Protein AF-A0AAV8Z7T1-F1 (afdb_monomer_lite)

Organism: NCBI:txid1265417

Structure (mmCIF, N/CA/C/O backbone):
data_AF-A0AAV8Z7T1-F1
#
_entry.id   AF-A0AAV8Z7T1-F1
#
loop_
_atom_site.group_PDB
_atom_site.id
_atom_site.type_symbol
_atom_site.label_atom_id
_atom_site.label_alt_id
_atom_site.label_comp_id
_atom_site.label_asym_id
_atom_site.label_entity_id
_atom_site.label_seq_id
_atom_site.pdbx_PDB_ins_code
_atom_site.Cartn_x
_atom_site.Cartn_y
_atom_site.Cartn_z
_atom_site.occupancy
_atom_site.B_iso_or_equiv
_atom_site.auth_seq_id
_atom_site.auth_comp_id
_atom_site.auth_asym_id
_atom_site.auth_atom_id
_atom_site.pdbx_PDB_model_num
ATOM 1 N N . MET A 1 1 ? 8.719 27.162 -3.454 1.00 40.00 1 MET A N 1
ATOM 2 C CA . MET A 1 1 ? 9.208 26.379 -2.297 1.00 40.00 1 MET A CA 1
ATOM 3 C C . MET A 1 1 ? 9.451 24.958 -2.783 1.00 40.00 1 MET A C 1
ATOM 5 O O . MET A 1 1 ? 8.524 24.367 -3.323 1.00 40.00 1 MET A O 1
ATOM 9 N N . SER A 1 2 ? 10.692 24.466 -2.729 1.00 60.66 2 SER A N 1
ATOM 10 C CA . SER A 1 2 ? 11.020 23.104 -3.179 1.00 60.66 2 SER A CA 1
ATOM 11 C C . SER A 1 2 ? 10.614 22.110 -2.095 1.00 60.66 2 SER A C 1
ATOM 13 O O . SER A 1 2 ? 10.918 22.340 -0.926 1.00 60.66 2 SER A O 1
ATOM 15 N N . ALA A 1 3 ? 9.908 21.040 -2.460 1.00 58.69 3 ALA A N 1
ATOM 16 C CA . ALA A 1 3 ? 9.597 19.976 -1.513 1.00 58.69 3 ALA A CA 1
ATOM 17 C C . ALA A 1 3 ? 10.910 19.322 -1.039 1.00 58.69 3 ALA A C 1
ATOM 19 O O . ALA A 1 3 ? 11.803 19.122 -1.871 1.00 58.69 3 ALA A O 1
ATOM 20 N N . PRO A 1 4 ? 11.051 18.997 0.258 1.00 65.81 4 PRO A N 1
ATOM 21 C CA . PRO A 1 4 ? 12.225 18.290 0.747 1.00 65.81 4 PRO A CA 1
ATOM 22 C C . PRO A 1 4 ? 12.382 16.976 -0.019 1.00 65.81 4 PRO A C 1
ATOM 24 O O . PRO A 1 4 ? 11.410 16.256 -0.266 1.00 65.81 4 PRO A O 1
ATOM 27 N N . GLN A 1 5 ? 13.608 16.704 -0.461 1.00 65.12 5 GLN A N 1
ATOM 28 C CA . GLN A 1 5 ? 13.909 15.498 -1.213 1.00 65.12 5 GLN A CA 1
ATOM 29 C C . GLN A 1 5 ? 13.798 14.304 -0.250 1.00 65.12 5 GLN A C 1
ATOM 3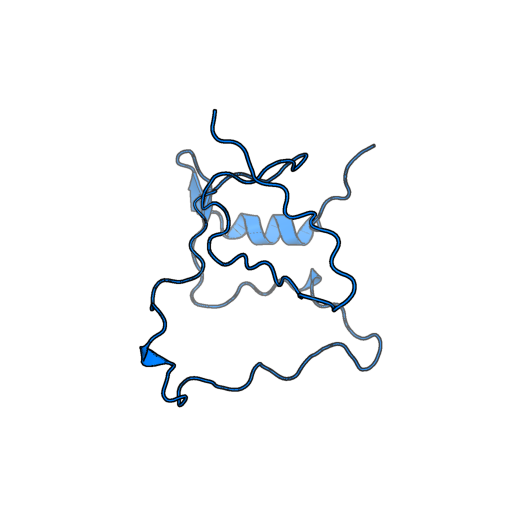1 O O . GLN A 1 5 ? 14.500 14.289 0.758 1.00 65.12 5 GLN A O 1
ATOM 36 N N . PRO A 1 6 ? 12.911 13.328 -0.513 1.00 68.69 6 PRO A N 1
ATOM 37 C CA . PRO A 1 6 ? 12.568 12.295 0.469 1.00 68.69 6 PRO A CA 1
ATOM 38 C C . PRO A 1 6 ? 13.693 11.282 0.721 1.00 68.69 6 PRO A C 1
ATOM 40 O O . PRO A 1 6 ? 13.616 10.521 1.676 1.00 68.69 6 PRO A O 1
ATOM 43 N N . ILE A 1 7 ? 14.718 11.260 -0.134 1.00 79.06 7 ILE A N 1
ATOM 44 C CA . ILE A 1 7 ? 15.875 10.366 -0.043 1.00 79.06 7 ILE A CA 1
ATOM 45 C C . ILE A 1 7 ? 17.156 11.150 -0.334 1.00 79.06 7 ILE A C 1
ATOM 47 O O . ILE A 1 7 ? 17.139 12.078 -1.154 1.00 79.06 7 ILE A O 1
ATOM 51 N N . SER A 1 8 ? 18.251 10.773 0.331 1.00 84.12 8 SER A N 1
ATOM 52 C CA . SER A 1 8 ? 19.571 11.362 0.095 1.00 84.12 8 SER A CA 1
ATOM 53 C C . SER A 1 8 ? 20.103 10.989 -1.296 1.00 84.12 8 SER A C 1
ATOM 55 O O . SER A 1 8 ? 19.561 10.108 -1.977 1.00 84.12 8 SER A O 1
ATOM 57 N N . LYS A 1 9 ? 21.147 11.684 -1.756 1.00 85.31 9 LYS A N 1
ATOM 58 C CA . LYS A 1 9 ? 21.743 11.411 -3.074 1.00 85.31 9 LYS A CA 1
ATOM 59 C C . LYS A 1 9 ? 22.368 10.020 -3.118 1.00 85.31 9 LYS A C 1
ATOM 61 O O . LYS A 1 9 ? 22.166 9.306 -4.092 1.00 85.31 9 LYS A O 1
ATOM 66 N N . GLU A 1 10 ? 23.006 9.624 -2.026 1.00 85.38 10 GLU A N 1
ATOM 67 C CA . GLU A 1 10 ? 23.675 8.336 -1.851 1.00 85.38 10 GLU A CA 1
ATOM 68 C C . GLU A 1 10 ? 22.667 7.185 -1.978 1.00 85.38 10 GLU A C 1
ATOM 70 O O . GLU A 1 10 ? 22.864 6.264 -2.765 1.00 85.38 10 GLU A O 1
ATOM 75 N N . VAL A 1 11 ? 21.515 7.293 -1.302 1.00 86.38 11 VAL A N 1
ATOM 76 C CA . VAL A 1 11 ? 20.429 6.302 -1.407 1.00 86.38 11 VAL A CA 1
ATOM 77 C C . VAL A 1 11 ? 19.887 6.215 -2.835 1.00 86.38 11 VAL A C 1
ATOM 79 O O . VAL A 1 11 ? 19.567 5.133 -3.325 1.00 86.38 11 VAL A O 1
ATOM 82 N N . LYS A 1 12 ? 19.777 7.353 -3.528 1.00 86.50 12 LYS A N 1
ATOM 83 C CA . LYS A 1 12 ? 19.298 7.382 -4.913 1.00 86.50 12 LYS A CA 1
ATOM 84 C C . LYS A 1 12 ? 20.282 6.699 -5.868 1.00 86.50 12 LYS A C 1
ATOM 86 O O . LYS A 1 12 ? 19.842 5.998 -6.776 1.00 86.50 12 LYS A O 1
ATOM 91 N N . GLU A 1 13 ? 21.578 6.919 -5.678 1.00 88.38 13 GLU A N 1
ATOM 92 C CA . GLU A 1 13 ? 22.638 6.277 -6.460 1.00 88.38 13 GLU A CA 1
ATOM 93 C C . GLU A 1 13 ? 22.652 4.767 -6.226 1.00 88.38 13 GLU A C 1
ATOM 95 O O . GLU A 1 13 ? 22.678 4.008 -7.195 1.00 88.38 13 GLU A O 1
ATOM 100 N N . GLU A 1 14 ? 22.518 4.333 -4.970 1.00 87.88 14 GLU A N 1
ATOM 101 C CA . GLU A 1 14 ? 22.473 2.915 -4.622 1.00 87.88 14 GLU A CA 1
ATOM 102 C C . GLU A 1 14 ? 21.276 2.203 -5.261 1.00 87.88 14 GLU A C 1
ATOM 104 O O . GLU A 1 14 ? 21.443 1.179 -5.923 1.00 87.88 14 GLU A O 1
ATOM 109 N N . LEU A 1 15 ? 20.075 2.780 -5.153 1.00 87.00 15 LEU A N 1
ATOM 110 C CA . LEU A 1 15 ? 18.874 2.227 -5.786 1.00 87.00 15 LEU A CA 1
ATOM 111 C C . LEU A 1 15 ? 18.992 2.173 -7.315 1.00 87.00 15 LEU A C 1
ATOM 113 O O . LEU A 1 15 ? 18.480 1.242 -7.936 1.00 87.00 15 LEU A O 1
ATOM 117 N N . ASN A 1 16 ? 19.688 3.134 -7.930 1.00 89.31 16 ASN A N 1
ATOM 118 C CA . ASN A 1 16 ? 19.864 3.162 -9.378 1.00 89.31 16 ASN A CA 1
ATOM 119 C C . ASN A 1 16 ? 20.754 2.019 -9.896 1.00 89.31 16 ASN A C 1
ATOM 121 O O . ASN A 1 16 ? 20.583 1.609 -11.042 1.00 89.31 16 ASN A O 1
ATOM 125 N N . MET A 1 17 ? 21.651 1.466 -9.070 1.00 89.12 17 MET A N 1
ATOM 126 C CA . MET A 1 17 ? 22.461 0.294 -9.443 1.00 89.12 17 MET A CA 1
ATOM 127 C C . MET A 1 17 ? 21.616 -0.962 -9.682 1.00 89.12 17 MET A C 1
ATOM 129 O O . MET A 1 17 ? 22.025 -1.847 -10.429 1.00 89.12 17 MET A O 1
ATOM 133 N N . TYR A 1 18 ? 20.435 -1.042 -9.064 1.00 90.62 18 TYR A N 1
ATOM 134 C CA . TYR A 1 18 ? 19.508 -2.158 -9.242 1.00 90.62 18 TYR A CA 1
ATOM 135 C C . TYR A 1 18 ? 18.594 -1.978 -10.458 1.00 90.62 18 TYR A C 1
ATOM 137 O O . TYR A 1 18 ? 17.844 -2.892 -10.792 1.00 90.62 18 TYR A O 1
ATOM 145 N N . THR A 1 19 ? 18.641 -0.838 -11.150 1.00 92.75 19 THR A N 1
ATOM 146 C CA . THR A 1 19 ? 17.891 -0.636 -12.393 1.00 92.75 19 THR A CA 1
ATOM 147 C C . THR A 1 19 ? 18.519 -1.463 -13.510 1.00 92.75 19 THR A C 1
ATOM 149 O O . THR A 1 19 ? 19.676 -1.256 -13.862 1.00 92.75 19 THR A O 1
ATOM 152 N N . CYS A 1 20 ? 17.752 -2.369 -14.114 1.00 94.06 20 CYS A N 1
ATOM 153 C CA . CYS A 1 20 ? 18.249 -3.224 -15.196 1.00 94.06 20 CYS A CA 1
ATOM 154 C C . CYS A 1 20 ? 17.450 -3.135 -16.496 1.00 94.06 20 CYS A C 1
ATOM 156 O O . CYS A 1 20 ? 17.726 -3.863 -17.448 1.00 94.06 20 CYS A O 1
ATOM 158 N N . GLY A 1 21 ? 16.494 -2.212 -16.582 1.00 92.75 21 GLY A N 1
ATOM 159 C CA . GLY A 1 21 ? 15.857 -1.895 -17.851 1.00 92.75 21 GLY A CA 1
ATOM 160 C C . GLY A 1 21 ? 14.822 -0.788 -17.753 1.00 92.75 21 GLY A C 1
ATOM 161 O O . GLY A 1 21 ? 14.416 -0.373 -16.668 1.00 92.75 21 GLY A O 1
ATOM 162 N N . TYR A 1 22 ? 14.369 -0.339 -18.918 1.00 94.31 22 TYR A N 1
ATOM 163 C CA . TYR A 1 22 ? 13.249 0.578 -19.053 1.00 94.31 22 TYR A CA 1
ATOM 164 C C . TYR A 1 22 ? 12.393 0.166 -20.246 1.00 94.31 22 TYR A C 1
ATOM 166 O O . TYR A 1 22 ? 12.916 -0.095 -21.326 1.00 94.31 22 TYR A O 1
ATOM 174 N N . ASP A 1 23 ? 11.086 0.087 -20.028 1.00 88.88 23 ASP A N 1
ATOM 175 C CA . ASP A 1 23 ? 10.107 -0.325 -21.036 1.00 88.88 23 ASP A CA 1
ATOM 176 C C . ASP A 1 23 ? 8.760 0.328 -20.700 1.00 88.88 23 ASP A C 1
ATOM 178 O O . ASP A 1 23 ? 7.842 -0.304 -20.182 1.00 88.88 23 ASP A O 1
ATOM 182 N N . GLY A 1 24 ? 8.723 1.662 -20.779 1.00 87.75 24 GLY A N 1
ATOM 183 C CA . GLY A 1 24 ? 7.621 2.491 -20.269 1.00 87.75 24 GLY A CA 1
ATOM 184 C C . GLY A 1 24 ? 7.612 2.654 -18.740 1.00 87.75 24 GLY A C 1
ATOM 185 O O . GLY A 1 24 ? 7.278 3.727 -18.240 1.00 87.75 24 GLY A O 1
ATOM 186 N N . ALA A 1 25 ? 8.076 1.646 -18.001 1.00 83.44 25 ALA A N 1
ATOM 187 C CA . ALA A 1 25 ? 8.345 1.690 -16.565 1.00 83.44 25 ALA A CA 1
ATOM 188 C C . ALA A 1 25 ? 9.785 1.245 -16.255 1.00 83.44 25 ALA A C 1
ATOM 190 O O . ALA A 1 25 ? 10.394 0.479 -17.008 1.00 83.44 25 ALA A O 1
ATOM 191 N N . VAL A 1 26 ? 10.335 1.735 -15.139 1.00 87.12 26 VAL A N 1
ATOM 192 C CA . VAL A 1 26 ? 11.660 1.332 -14.642 1.00 87.12 26 VAL A CA 1
ATOM 193 C C . VAL A 1 26 ? 11.587 -0.115 -14.159 1.00 87.12 26 VAL A C 1
ATOM 195 O O . VAL A 1 26 ? 10.772 -0.442 -13.297 1.00 87.12 26 VAL A O 1
ATOM 198 N N . LYS A 1 27 ? 12.447 -0.977 -14.704 1.00 91.12 27 LYS A N 1
ATOM 199 C CA . LYS A 1 27 ? 12.613 -2.365 -14.264 1.00 91.12 27 LYS A CA 1
ATOM 200 C C . LYS A 1 27 ? 13.801 -2.437 -13.310 1.00 91.12 27 LYS A C 1
ATOM 202 O O . LYS A 1 27 ? 14.896 -1.980 -13.643 1.00 91.12 27 LYS A O 1
ATOM 207 N N . VAL A 1 28 ? 13.584 -3.036 -12.145 1.00 89.75 28 VAL A N 1
ATOM 208 C CA . VAL A 1 28 ? 14.635 -3.305 -11.159 1.00 89.75 28 VAL A CA 1
ATOM 209 C C . VAL A 1 28 ? 14.947 -4.796 -11.126 1.00 89.75 28 VAL A C 1
ATOM 211 O O . VAL A 1 28 ? 14.047 -5.631 -11.212 1.00 89.75 28 VAL A O 1
ATOM 214 N N . CYS A 1 29 ? 16.223 -5.135 -11.012 1.00 91.69 29 CYS A N 1
ATOM 215 C CA . CYS A 1 29 ? 16.677 -6.501 -10.834 1.00 91.69 29 CYS A CA 1
ATOM 216 C C . CYS A 1 29 ? 16.615 -6.836 -9.348 1.00 91.69 29 CYS A C 1
ATOM 218 O O . CYS A 1 29 ? 17.290 -6.201 -8.542 1.00 91.69 29 CYS A O 1
ATOM 220 N N . CYS A 1 30 ? 15.773 -7.808 -8.991 1.00 87.69 30 CYS A N 1
ATOM 221 C CA . CYS A 1 30 ? 15.557 -8.190 -7.602 1.00 87.69 30 CYS A CA 1
ATOM 222 C C . CYS A 1 30 ? 16.770 -8.987 -7.087 1.00 87.69 30 CYS A C 1
ATOM 224 O O . CYS A 1 30 ? 17.017 -10.089 -7.587 1.00 87.69 30 CYS A O 1
ATOM 226 N N . PRO A 1 31 ? 17.554 -8.457 -6.130 1.00 85.69 31 PRO A N 1
ATOM 227 C CA . PRO A 1 31 ? 18.627 -9.222 -5.511 1.00 85.69 31 PRO A CA 1
ATOM 228 C C . PRO A 1 31 ? 18.067 -10.397 -4.688 1.00 85.69 31 PRO A C 1
ATOM 230 O O . PRO A 1 31 ? 16.940 -10.333 -4.201 1.00 85.69 31 PRO A O 1
ATOM 233 N N . PRO A 1 32 ? 18.863 -11.457 -4.456 1.00 85.50 32 PRO A N 1
ATOM 234 C CA . PRO A 1 32 ? 18.448 -12.601 -3.637 1.00 85.50 32 PRO A CA 1
ATOM 235 C C . PRO A 1 32 ? 18.280 -12.267 -2.141 1.00 85.50 32 PRO A C 1
ATOM 237 O O . PRO A 1 32 ? 17.820 -13.105 -1.372 1.00 85.50 32 PRO A O 1
ATOM 240 N N . GLY A 1 33 ? 18.663 -11.062 -1.711 1.00 82.25 33 GLY A N 1
ATOM 241 C CA . GLY A 1 33 ? 18.519 -10.579 -0.342 1.00 82.25 33 GLY A CA 1
ATOM 242 C C . GLY A 1 33 ? 18.135 -9.097 -0.301 1.00 82.25 33 GLY A C 1
ATOM 243 O O . GLY A 1 33 ? 18.159 -8.429 -1.331 1.00 82.25 33 GLY A O 1
ATOM 244 N N . PRO A 1 34 ? 17.777 -8.560 0.875 1.00 78.00 34 PRO A N 1
ATOM 245 C CA . PRO A 1 34 ? 17.336 -7.174 1.012 1.00 78.00 34 PRO A CA 1
ATOM 246 C C . PRO A 1 34 ? 18.453 -6.174 0.679 1.00 78.00 34 PRO A C 1
ATOM 248 O O . PRO A 1 34 ? 19.606 -6.372 1.066 1.00 78.00 34 PRO A O 1
ATOM 251 N N . ILE A 1 35 ? 18.091 -5.061 0.033 1.00 79.31 35 ILE A N 1
ATOM 252 C CA . ILE A 1 35 ? 18.997 -3.931 -0.219 1.00 79.31 35 ILE A CA 1
ATOM 253 C C . ILE A 1 35 ? 19.312 -3.259 1.125 1.00 79.31 35 ILE A C 1
ATOM 255 O O . ILE A 1 35 ? 18.404 -2.839 1.847 1.00 79.31 35 ILE A O 1
ATOM 259 N N . ARG A 1 36 ? 20.594 -3.185 1.491 1.00 76.81 36 ARG A N 1
ATOM 260 C CA . ARG A 1 36 ? 21.061 -2.610 2.759 1.00 76.81 36 ARG A CA 1
ATOM 261 C C . ARG A 1 36 ? 21.575 -1.188 2.530 1.00 76.81 36 ARG A C 1
ATOM 263 O O . ARG A 1 36 ? 22.757 -0.992 2.298 1.00 76.81 36 ARG A O 1
ATOM 270 N N . LEU A 1 37 ? 20.681 -0.210 2.661 1.00 76.75 37 LEU A N 1
ATOM 271 C CA . LEU A 1 37 ? 21.028 1.210 2.581 1.00 76.75 37 LEU A CA 1
ATOM 272 C C . LEU A 1 37 ? 21.727 1.651 3.879 1.00 76.75 37 LEU A C 1
ATOM 274 O O . LEU A 1 37 ? 21.063 1.944 4.878 1.00 76.75 37 LEU A O 1
ATOM 278 N N . ASN A 1 38 ? 23.059 1.721 3.876 1.00 67.81 38 ASN A N 1
ATOM 279 C CA . ASN A 1 38 ? 23.839 2.104 5.065 1.00 67.81 38 ASN A CA 1
ATOM 280 C C . ASN A 1 38 ? 23.494 3.519 5.570 1.00 67.81 38 ASN A C 1
ATOM 282 O O . ASN A 1 38 ? 23.535 3.779 6.766 1.00 67.81 38 ASN A O 1
ATOM 286 N N . SER A 1 39 ? 23.077 4.426 4.682 1.00 59.69 39 SER A N 1
ATOM 287 C CA . SER A 1 39 ? 22.706 5.806 5.035 1.00 59.69 39 SER A CA 1
ATOM 288 C C . SER A 1 39 ? 21.356 5.946 5.755 1.00 59.69 39 SER A C 1
ATOM 290 O O . SER A 1 39 ? 21.043 7.036 6.226 1.00 59.69 39 SER A O 1
ATOM 292 N N . LEU A 1 40 ? 20.546 4.881 5.843 1.00 58.97 40 LEU A N 1
ATOM 293 C CA . LEU A 1 40 ? 19.312 4.865 6.647 1.00 58.97 40 LEU A CA 1
ATOM 294 C C . LEU A 1 40 ? 19.518 4.266 8.043 1.00 58.97 40 LEU A C 1
ATOM 296 O O . LEU A 1 40 ? 18.587 4.263 8.847 1.00 58.97 40 LEU A O 1
ATOM 300 N N . GLN A 1 41 ? 20.724 3.785 8.355 1.00 58.41 41 GLN A N 1
ATOM 301 C CA . GLN A 1 41 ? 21.080 3.402 9.714 1.00 58.41 41 GLN A CA 1
ATOM 302 C C . GLN A 1 41 ? 21.343 4.670 10.526 1.00 58.41 41 GLN A C 1
ATOM 304 O O . GLN A 1 41 ? 22.479 5.097 10.718 1.00 58.41 41 GLN A O 1
ATOM 309 N N . ARG A 1 42 ? 20.261 5.295 10.997 1.00 51.31 42 ARG A N 1
ATOM 310 C CA . ARG A 1 42 ? 20.332 6.183 12.152 1.00 51.31 42 ARG A CA 1
ATOM 311 C C . ARG A 1 42 ? 20.827 5.333 13.325 1.00 51.31 42 ARG A C 1
ATOM 313 O O . ARG A 1 42 ? 20.122 4.450 13.798 1.00 51.31 42 ARG A O 1
ATOM 320 N N . THR A 1 43 ? 22.066 5.561 13.736 1.00 47.72 43 THR A N 1
ATOM 321 C CA . THR A 1 43 ? 22.594 5.082 15.009 1.00 47.72 43 THR A CA 1
ATOM 322 C C . THR A 1 43 ? 22.128 6.024 16.116 1.00 47.72 43 THR A C 1
ATOM 324 O O . THR A 1 43 ? 22.508 7.191 16.105 1.00 47.72 43 THR A O 1
ATOM 327 N N . ASP A 1 44 ? 21.340 5.468 17.034 1.00 55.41 44 ASP A N 1
ATOM 328 C CA . ASP A 1 44 ? 21.308 5.759 18.474 1.00 55.41 44 ASP A CA 1
ATOM 329 C C . ASP A 1 44 ? 20.840 7.158 18.929 1.00 55.41 44 ASP A C 1
ATOM 331 O O . ASP A 1 44 ? 21.634 8.082 19.096 1.00 55.41 44 ASP A O 1
ATOM 335 N N . ASP A 1 45 ? 19.536 7.272 19.205 1.00 45.19 45 ASP A N 1
ATOM 336 C CA . ASP A 1 45 ? 18.983 8.193 20.206 1.00 45.19 45 ASP A CA 1
ATOM 337 C C . ASP A 1 45 ? 17.856 7.458 20.974 1.00 45.19 45 ASP A C 1
ATOM 339 O O . ASP A 1 45 ? 16.684 7.500 20.609 1.00 45.19 45 ASP A O 1
ATOM 343 N N . GLY A 1 46 ? 18.233 6.720 22.025 1.00 47.12 46 GLY A N 1
ATOM 344 C CA . GLY A 1 46 ? 17.400 6.474 23.213 1.00 47.12 46 GLY A CA 1
ATOM 345 C C .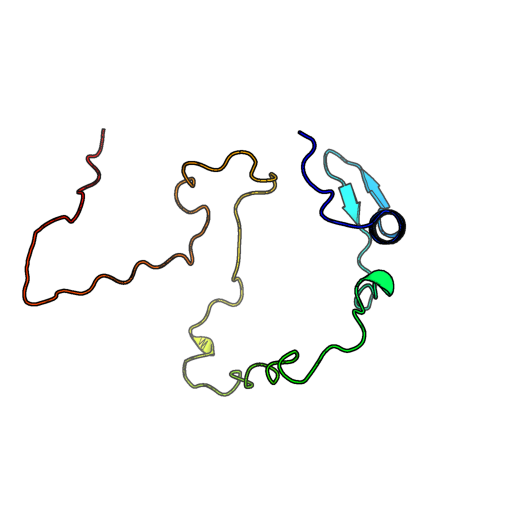 GLY A 1 46 ? 16.077 5.701 23.055 1.00 47.12 46 GLY A C 1
ATOM 346 O O . GLY A 1 46 ? 15.007 6.281 22.912 1.00 47.12 46 GLY A O 1
ATOM 347 N N . ASP A 1 47 ? 16.147 4.382 23.245 1.00 52.62 47 ASP A N 1
ATOM 348 C CA . ASP A 1 47 ? 15.202 3.559 24.030 1.00 52.62 47 ASP A CA 1
ATOM 349 C C . ASP A 1 47 ? 13.676 3.775 23.843 1.00 52.62 47 ASP A C 1
ATOM 351 O O . ASP A 1 47 ? 12.921 3.803 24.808 1.00 52.62 47 ASP A O 1
ATOM 355 N N . LEU A 1 48 ? 13.203 3.877 22.592 1.00 55.72 48 LEU A N 1
ATOM 356 C CA . LEU A 1 48 ? 11.840 3.499 22.144 1.00 55.72 48 LEU A CA 1
ATOM 357 C C . LEU A 1 48 ? 11.811 2.987 20.674 1.00 55.72 48 LEU A C 1
ATOM 359 O O . LEU A 1 48 ? 10.740 2.803 20.096 1.00 55.72 48 LEU A O 1
ATOM 363 N N . GLU A 1 49 ? 12.969 2.750 20.041 1.00 54.19 49 GLU A N 1
ATOM 364 C CA . GLU A 1 49 ? 13.101 2.715 18.568 1.00 54.19 49 GLU A CA 1
ATOM 365 C C . GLU A 1 49 ? 12.973 1.343 17.876 1.00 54.19 49 GLU A C 1
ATOM 367 O O . GLU A 1 49 ? 13.081 1.270 16.656 1.00 54.19 49 GLU A O 1
ATOM 372 N N . ASN A 1 50 ? 12.678 0.253 18.588 1.00 56.00 50 ASN A N 1
ATOM 373 C CA . ASN A 1 50 ? 12.339 -1.019 17.941 1.00 56.00 50 ASN A CA 1
ATOM 374 C C . ASN A 1 50 ? 11.171 -1.682 18.671 1.00 56.00 50 ASN A C 1
ATOM 376 O O . ASN A 1 50 ? 11.401 -2.376 19.666 1.00 56.00 50 ASN A O 1
ATOM 380 N N . PRO A 1 51 ? 9.915 -1.501 18.214 1.00 62.25 51 PRO A N 1
ATOM 381 C CA . PRO A 1 51 ? 8.850 -2.366 18.689 1.00 62.25 51 PRO A CA 1
ATOM 382 C C . PRO A 1 51 ? 9.281 -3.823 18.459 1.00 62.25 51 PRO A C 1
ATOM 384 O O . PRO A 1 51 ? 9.877 -4.120 17.415 1.00 62.25 51 PRO A O 1
ATOM 387 N N . PRO A 1 52 ? 9.028 -4.731 19.420 1.00 75.25 52 PRO A N 1
ATOM 388 C CA . PRO A 1 52 ? 9.303 -6.143 19.212 1.00 75.25 52 PRO A CA 1
ATOM 389 C C . PRO A 1 52 ? 8.643 -6.584 17.901 1.00 75.25 52 PRO A C 1
ATOM 391 O O . PRO A 1 52 ? 7.581 -6.052 17.547 1.00 75.25 52 PRO A O 1
ATOM 394 N N . PRO A 1 53 ? 9.262 -7.523 17.161 1.00 77.62 53 PRO A N 1
ATOM 395 C CA . PRO A 1 53 ? 8.670 -8.022 15.934 1.00 77.62 53 PRO A CA 1
ATOM 396 C C . PRO A 1 53 ? 7.226 -8.452 16.217 1.00 77.62 53 PRO A C 1
ATOM 398 O O . PRO A 1 53 ? 6.944 -8.958 17.312 1.00 77.62 53 PRO A O 1
ATOM 401 N N . PRO A 1 54 ? 6.303 -8.223 15.267 1.00 82.12 54 PRO A N 1
ATOM 402 C CA . PRO A 1 54 ? 4.921 -8.621 15.457 1.00 82.12 54 PRO A CA 1
ATOM 403 C C . PRO A 1 54 ? 4.873 -10.110 15.830 1.00 82.12 54 PRO A C 1
ATOM 405 O O . PRO A 1 54 ? 5.673 -10.895 15.309 1.00 82.12 54 PRO A O 1
ATOM 408 N N . PRO A 1 55 ? 3.974 -10.506 16.747 1.00 88.00 55 PRO A N 1
ATOM 409 C CA . PRO A 1 55 ? 3.859 -11.897 17.151 1.00 88.00 55 PRO A CA 1
ATOM 410 C C . PRO A 1 55 ? 3.561 -12.772 15.933 1.00 88.00 55 PRO A C 1
ATOM 412 O O . PRO A 1 55 ? 2.831 -12.368 15.028 1.00 88.00 55 PRO A O 1
ATOM 415 N N . ASP A 1 56 ? 4.114 -13.982 15.924 1.00 90.75 56 ASP A N 1
ATOM 416 C CA . ASP A 1 56 ? 3.800 -14.958 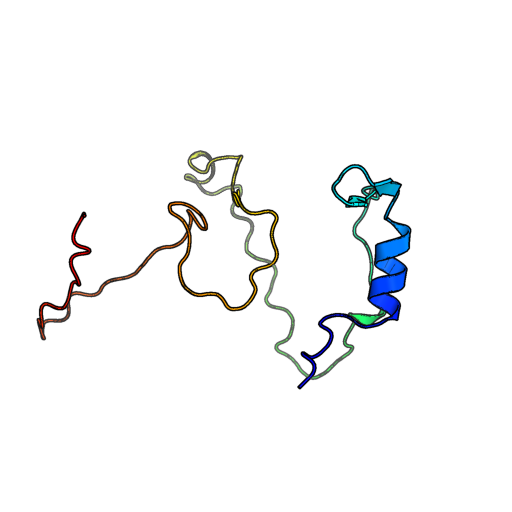14.888 1.00 90.75 56 ASP A CA 1
ATOM 417 C C . ASP A 1 56 ? 2.329 -15.391 15.005 1.00 90.75 56 ASP A C 1
ATOM 419 O O . ASP A 1 56 ? 1.900 -15.961 16.010 1.00 90.75 56 ASP A O 1
ATOM 423 N N . VAL A 1 57 ? 1.550 -15.099 13.963 1.00 90.25 57 VAL A N 1
ATOM 424 C CA . VAL A 1 57 ? 0.111 -15.390 13.882 1.00 90.25 57 VAL A CA 1
ATOM 425 C C . VAL A 1 57 ? -0.209 -16.616 13.023 1.00 90.25 57 VAL A C 1
ATOM 427 O O . VAL A 1 57 ? -1.385 -16.934 12.831 1.00 90.25 57 VAL A O 1
ATOM 430 N N . THR A 1 58 ? 0.801 -17.329 12.514 1.00 90.00 58 THR A N 1
ATOM 431 C CA . THR A 1 58 ? 0.610 -18.457 11.581 1.00 90.00 58 THR A CA 1
ATOM 432 C C . THR A 1 58 ? -0.178 -19.626 12.181 1.00 90.00 58 THR A C 1
ATOM 434 O O . THR A 1 58 ? -0.848 -20.356 11.450 1.00 90.00 58 THR A O 1
ATOM 437 N N . ASN A 1 59 ? -0.166 -19.780 13.510 1.00 93.12 59 ASN A N 1
ATOM 438 C CA . ASN A 1 59 ? -0.894 -20.836 14.222 1.00 93.12 59 ASN A CA 1
ATOM 439 C C . ASN A 1 59 ? -2.315 -20.424 14.676 1.00 93.12 59 ASN A C 1
ATOM 441 O O . ASN A 1 59 ? -2.978 -21.158 15.408 1.00 93.12 59 ASN A O 1
ATOM 445 N N . HIS A 1 60 ? -2.806 -19.241 14.286 1.00 93.62 60 HIS A N 1
ATOM 446 C CA . HIS A 1 60 ? -4.143 -18.782 14.668 1.00 93.62 60 HIS A CA 1
ATOM 447 C C . HIS A 1 60 ? -5.238 -19.530 13.883 1.00 93.62 60 HIS A C 1
ATOM 449 O O . HIS A 1 60 ? -5.159 -19.657 12.662 1.00 93.62 60 HIS A O 1
ATOM 455 N N . MET A 1 61 ? -6.317 -19.965 14.551 1.00 94.88 61 MET A N 1
ATOM 456 C CA . MET A 1 61 ? -7.385 -20.779 13.932 1.00 94.88 61 MET A CA 1
ATOM 457 C C . MET A 1 61 ? -8.008 -20.146 12.675 1.00 94.88 61 MET A C 1
ATOM 459 O O . MET A 1 61 ? -8.363 -20.846 11.731 1.00 94.88 61 MET A O 1
ATOM 463 N N . ASN A 1 62 ? -8.093 -18.813 12.646 1.00 93.38 62 ASN A N 1
ATOM 464 C CA . ASN A 1 62 ? -8.681 -18.056 11.539 1.00 93.38 62 ASN A CA 1
ATOM 465 C C . ASN A 1 62 ? -7.652 -17.598 10.498 1.00 93.38 62 ASN A C 1
ATOM 467 O O . ASN A 1 62 ? -8.034 -16.941 9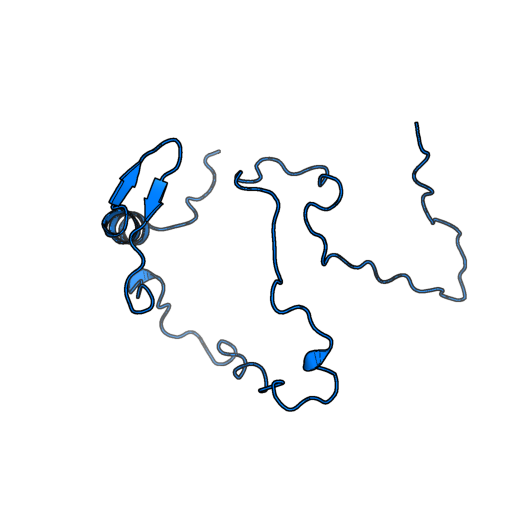.536 1.00 93.38 62 ASN A O 1
ATOM 471 N N . PHE A 1 63 ? -6.364 -17.921 10.659 1.00 91.00 63 PHE A N 1
ATOM 472 C CA . PHE A 1 63 ? -5.323 -17.494 9.718 1.00 91.00 63 PHE A CA 1
ATOM 473 C C . PHE A 1 63 ? -5.626 -17.971 8.291 1.00 91.00 63 PHE A C 1
ATOM 475 O O . PHE A 1 63 ? -5.485 -17.223 7.332 1.00 91.00 63 PHE A O 1
ATOM 482 N N . ARG A 1 64 ? -6.161 -19.191 8.160 1.00 89.75 64 ARG A N 1
ATOM 483 C CA . ARG A 1 64 ? -6.546 -19.793 6.873 1.00 89.75 64 ARG A CA 1
ATOM 484 C C . ARG A 1 64 ? -7.763 -19.142 6.203 1.00 89.75 64 ARG A C 1
ATOM 486 O O . ARG A 1 64 ? -8.062 -19.491 5.068 1.00 89.75 64 ARG A O 1
ATOM 493 N N . LEU A 1 65 ? -8.475 -18.245 6.891 1.00 92.19 65 LEU A N 1
ATOM 494 C CA . LEU A 1 65 ? -9.568 -17.461 6.302 1.00 92.19 65 LEU A CA 1
ATOM 495 C C . LEU A 1 65 ? -9.052 -16.227 5.555 1.00 92.19 65 LEU A C 1
ATOM 497 O O . LEU A 1 65 ? -9.810 -15.609 4.809 1.00 92.19 65 LEU A O 1
ATOM 501 N N . LEU A 1 66 ? -7.792 -15.845 5.777 1.00 88.31 66 LEU A N 1
ATOM 502 C CA . LEU A 1 66 ? -7.192 -14.711 5.097 1.00 88.31 66 LEU A CA 1
ATOM 503 C C . LEU A 1 66 ? -6.817 -15.098 3.661 1.00 88.31 66 LEU A C 1
ATOM 505 O O . LEU A 1 66 ? -6.299 -16.196 3.434 1.00 88.31 66 LEU A O 1
ATOM 509 N N . PRO A 1 67 ? -7.054 -14.207 2.685 1.00 87.00 67 PRO A N 1
ATOM 510 C CA . PRO A 1 67 ? -6.565 -14.417 1.333 1.00 87.00 67 PRO A CA 1
ATOM 511 C C . PRO A 1 67 ? -5.031 -14.421 1.330 1.00 87.00 67 PRO A C 1
ATOM 513 O O . PRO A 1 67 ? -4.400 -13.658 2.062 1.00 87.00 67 PRO A O 1
ATOM 516 N N . GLN A 1 68 ? -4.436 -15.274 0.492 1.00 87.12 68 GLN A N 1
ATOM 517 C CA . GLN A 1 68 ? -2.984 -15.258 0.269 1.00 87.12 68 GLN A CA 1
ATOM 518 C C . GLN A 1 68 ? -2.558 -13.998 -0.493 1.00 87.12 68 GLN A C 1
ATOM 520 O O . GLN A 1 68 ? -1.508 -13.427 -0.210 1.00 87.12 68 GLN A O 1
ATOM 525 N N . ASP A 1 69 ? -3.413 -13.535 -1.406 1.00 86.25 69 ASP A N 1
ATOM 526 C CA . ASP A 1 69 ? -3.223 -12.295 -2.145 1.00 86.25 69 ASP A CA 1
ATOM 527 C C . ASP A 1 69 ? -3.809 -11.124 -1.347 1.00 86.25 69 ASP A C 1
ATOM 529 O O . ASP A 1 69 ? -5.026 -10.933 -1.270 1.00 86.25 69 ASP A O 1
ATOM 533 N N . CYS A 1 70 ? -2.936 -10.332 -0.729 1.00 85.00 70 CYS A N 1
ATOM 534 C CA . CYS A 1 70 ? -3.313 -9.182 0.088 1.00 85.00 70 CYS A CA 1
ATOM 535 C C . CYS A 1 70 ? -2.555 -7.918 -0.331 1.00 85.00 70 CYS A C 1
ATOM 537 O O . CYS A 1 70 ? -1.506 -7.987 -0.966 1.00 85.00 70 CYS A O 1
ATOM 539 N N . GLY A 1 71 ? -3.057 -6.745 0.062 1.00 84.50 71 GLY A N 1
ATOM 540 C CA . GLY A 1 71 ? -2.310 -5.497 -0.123 1.00 84.50 71 GLY A CA 1
ATOM 541 C C . GLY A 1 71 ? -2.244 -4.993 -1.570 1.00 84.50 71 GLY A C 1
ATOM 542 O O . GLY A 1 71 ? -1.408 -4.149 -1.877 1.00 84.50 71 GLY A O 1
ATOM 543 N N . TYR A 1 72 ? -3.110 -5.484 -2.464 1.00 82.12 72 TYR A N 1
ATOM 544 C CA . TYR A 1 72 ? -3.151 -5.013 -3.847 1.00 82.12 72 TYR A CA 1
ATOM 545 C C . TYR A 1 72 ? -3.603 -3.547 -3.925 1.00 82.12 72 TYR A C 1
ATOM 547 O O . TYR A 1 72 ? -4.713 -3.211 -3.510 1.00 82.12 72 TYR A O 1
ATOM 555 N N . LEU A 1 73 ? -2.754 -2.692 -4.496 1.00 76.69 73 LEU A N 1
ATOM 556 C CA . LEU A 1 73 ? -3.089 -1.318 -4.872 1.00 76.69 73 LEU A CA 1
ATOM 557 C C . LEU A 1 73 ? -3.226 -1.245 -6.387 1.00 76.69 73 LEU A C 1
ATOM 559 O O . LEU A 1 73 ? -2.311 -1.617 -7.116 1.00 76.69 73 LEU A O 1
ATOM 563 N N . ALA A 1 74 ? -4.348 -0.711 -6.863 1.00 66.31 74 ALA A N 1
ATOM 564 C CA . ALA A 1 74 ? -4.597 -0.526 -8.293 1.00 66.31 74 ALA A CA 1
ATOM 565 C C . ALA A 1 74 ? -3.885 0.715 -8.886 1.00 66.31 74 ALA A C 1
ATOM 567 O O . ALA A 1 74 ? -4.220 1.150 -9.987 1.00 66.31 74 ALA A O 1
ATOM 568 N N . SER A 1 75 ? -2.925 1.311 -8.174 1.00 64.31 75 SER A N 1
ATOM 569 C CA . SER A 1 75 ? -2.271 2.571 -8.537 1.00 64.31 75 SER A CA 1
ATOM 570 C C . SER A 1 75 ? -0.747 2.422 -8.629 1.00 64.31 75 SER A C 1
ATOM 572 O O . SER A 1 75 ? -0.077 2.055 -7.670 1.00 64.31 75 SER A O 1
ATOM 574 N N . GLY A 1 76 ? -0.190 2.731 -9.806 1.00 59.66 76 GLY A N 1
ATOM 575 C CA . GLY A 1 76 ? 1.258 2.852 -10.040 1.00 59.66 76 GLY A CA 1
ATOM 576 C C . GLY A 1 76 ? 1.781 4.292 -9.948 1.00 59.66 76 GLY A C 1
ATOM 577 O O . GLY A 1 76 ? 2.986 4.519 -10.046 1.00 59.66 76 GLY A O 1
ATOM 578 N N . ASP A 1 77 ? 0.889 5.269 -9.763 1.00 64.44 77 ASP A N 1
ATOM 579 C CA . ASP A 1 77 ? 1.220 6.688 -9.840 1.00 64.44 77 ASP A CA 1
ATOM 580 C C . ASP A 1 77 ? 1.487 7.300 -8.464 1.00 64.44 77 ASP A C 1
ATOM 582 O O . ASP A 1 77 ? 0.815 7.030 -7.467 1.00 64.44 77 ASP A O 1
ATOM 586 N N . LYS A 1 78 ? 2.466 8.203 -8.417 1.00 63.34 78 LYS A N 1
ATOM 587 C CA . LYS A 1 78 ? 2.783 8.978 -7.219 1.00 63.34 78 LYS A CA 1
ATOM 588 C C . LYS A 1 78 ? 1.656 9.971 -6.923 1.00 63.34 78 LYS A C 1
ATOM 590 O O . LYS A 1 78 ? 1.408 10.883 -7.710 1.00 63.34 78 LYS A O 1
ATOM 595 N N . ILE A 1 79 ? 1.043 9.861 -5.746 1.00 68.31 79 ILE A N 1
ATOM 596 C CA . ILE A 1 79 ? 0.023 10.808 -5.281 1.00 68.31 79 ILE A CA 1
ATOM 597 C C . ILE A 1 79 ? 0.661 12.196 -5.114 1.00 68.31 79 ILE A C 1
ATOM 599 O O . ILE A 1 79 ? 1.597 12.383 -4.332 1.00 68.31 79 ILE A O 1
ATOM 603 N N . ARG A 1 80 ? 0.156 13.193 -5.845 1.00 71.88 80 ARG A N 1
ATOM 604 C CA . ARG A 1 80 ? 0.550 14.604 -5.716 1.00 71.88 80 ARG A CA 1
ATOM 605 C C . ARG A 1 80 ? -0.713 15.440 -5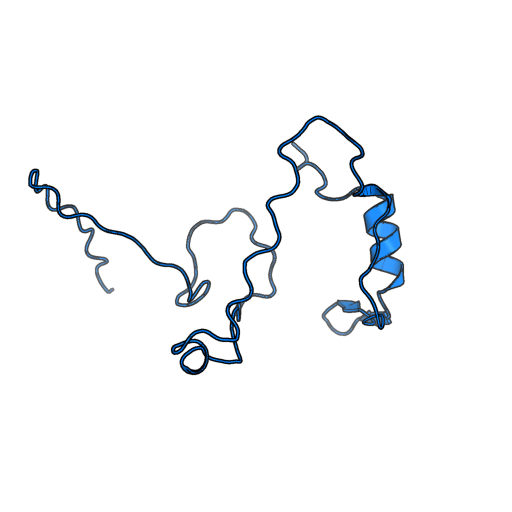.534 1.00 71.88 80 ARG A C 1
ATOM 607 O O . ARG A 1 80 ? -1.624 15.325 -6.340 1.00 71.88 80 ARG A O 1
ATOM 614 N N . ASN A 1 81 ? -0.752 16.290 -4.504 1.00 76.94 81 ASN A N 1
ATOM 615 C CA . ASN A 1 81 ? -1.927 17.103 -4.148 1.00 76.94 81 ASN A CA 1
ATOM 616 C C . ASN A 1 81 ? -3.198 16.257 -3.911 1.00 76.94 81 ASN A C 1
ATOM 618 O O . ASN A 1 81 ? -4.233 16.525 -4.517 1.00 76.94 81 ASN A O 1
ATOM 622 N N . GLY A 1 82 ? -3.101 15.215 -3.075 1.00 74.88 82 GLY A N 1
ATOM 623 C CA . GLY A 1 82 ? -4.204 14.279 -2.828 1.00 74.88 82 GLY A CA 1
ATOM 624 C C . GLY A 1 82 ? -5.515 14.978 -2.442 1.00 74.88 82 GLY A C 1
ATOM 625 O O . GLY A 1 82 ? -5.503 15.925 -1.654 1.00 74.88 82 GLY A O 1
ATOM 626 N N . LYS A 1 83 ? -6.625 14.512 -3.023 1.00 78.88 83 LYS A N 1
ATOM 627 C CA . LYS A 1 83 ? -7.997 14.955 -2.727 1.00 78.88 83 LYS A CA 1
ATOM 628 C C . LYS A 1 83 ? -8.884 13.748 -2.444 1.00 78.88 83 LYS A C 1
ATOM 630 O O . LYS A 1 83 ? -9.029 13.371 -1.289 1.00 78.88 83 LYS A O 1
ATOM 635 N N . ASP A 1 84 ? -9.381 13.113 -3.500 1.00 83.69 84 ASP A N 1
ATOM 636 C CA . ASP A 1 84 ? -10.326 12.005 -3.413 1.00 83.69 84 ASP A CA 1
ATOM 637 C C . ASP A 1 84 ? -9.664 10.721 -3.907 1.00 83.69 84 ASP A C 1
ATOM 639 O O . ASP A 1 84 ? -8.980 10.722 -4.935 1.00 83.69 84 ASP A O 1
ATOM 643 N N . ALA A 1 85 ? -9.871 9.633 -3.168 1.00 84.88 85 ALA A N 1
ATOM 644 C CA . ALA A 1 85 ? -9.471 8.302 -3.599 1.00 84.88 85 ALA A CA 1
ATOM 645 C C . ALA A 1 85 ? -10.465 7.767 -4.639 1.00 84.88 85 ALA A C 1
ATOM 647 O O . ALA A 1 85 ? -11.676 7.992 -4.535 1.00 84.88 85 ALA A O 1
ATOM 648 N N . ARG A 1 86 ? -9.974 7.019 -5.628 1.00 82.25 86 ARG A N 1
ATOM 649 C CA . ARG A 1 86 ? -10.843 6.275 -6.547 1.00 82.25 86 ARG A CA 1
ATOM 650 C C . ARG A 1 86 ? -11.563 5.155 -5.799 1.00 82.25 86 ARG A C 1
ATOM 652 O O . ARG A 1 86 ? -11.107 4.659 -4.766 1.00 82.25 86 ARG A O 1
ATOM 659 N N . LEU A 1 87 ? -12.684 4.710 -6.359 1.00 84.31 87 LEU A N 1
ATOM 660 C CA . LEU A 1 87 ? -13.408 3.559 -5.832 1.00 84.31 87 LEU A CA 1
ATOM 661 C C . LEU A 1 87 ? -12.480 2.328 -5.801 1.00 84.31 87 LEU A C 1
ATOM 663 O O . LEU A 1 87 ? -11.894 1.974 -6.821 1.00 84.31 87 LEU A O 1
ATOM 667 N N . HIS A 1 88 ? -12.360 1.698 -4.628 1.00 84.25 88 HIS A N 1
ATOM 668 C CA . HIS A 1 88 ? -11.455 0.572 -4.340 1.00 84.25 88 HIS A CA 1
ATOM 669 C C . HIS A 1 88 ? -9.946 0.869 -4.429 1.00 84.25 88 HIS A C 1
ATOM 671 O O . HIS A 1 88 ? -9.160 -0.071 -4.495 1.00 84.25 88 HIS A O 1
ATOM 677 N N . GLU A 1 89 ? -9.509 2.134 -4.393 1.00 84.69 89 GLU A N 1
ATOM 678 C CA . GLU A 1 89 ? -8.070 2.454 -4.435 1.00 84.69 89 GLU A CA 1
ATOM 679 C C . GLU A 1 89 ? -7.307 1.915 -3.214 1.00 84.69 89 GLU A C 1
ATOM 681 O O . GLU A 1 89 ? -6.201 1.402 -3.354 1.00 84.69 89 GLU A O 1
ATOM 686 N N . PHE A 1 90 ? -7.929 1.965 -2.031 1.00 88.38 90 PHE A N 1
ATOM 687 C CA . PHE A 1 90 ? -7.380 1.419 -0.787 1.00 88.38 90 PHE A CA 1
ATOM 688 C C . PHE A 1 90 ? -8.412 0.484 -0.137 1.00 88.38 90 PHE A C 1
ATOM 690 O O . PHE A 1 90 ? -9.149 0.888 0.767 1.00 88.38 90 PHE A O 1
ATOM 697 N N . PRO A 1 91 ? -8.521 -0.765 -0.616 1.00 85.56 91 PRO A N 1
ATOM 698 C CA . PRO A 1 91 ? -9.647 -1.642 -0.293 1.00 85.56 91 PRO A CA 1
ATOM 699 C C . PRO A 1 91 ? -9.669 -2.128 1.166 1.00 85.56 91 PRO A C 1
ATOM 701 O O . PRO A 1 91 ? -10.690 -2.622 1.630 1.00 85.56 91 PRO A O 1
ATOM 704 N N . TRP A 1 92 ? -8.575 -1.962 1.911 1.00 90.12 92 TRP A N 1
ATOM 705 C CA . TRP A 1 92 ? -8.490 -2.282 3.342 1.00 90.12 92 TRP A CA 1
ATOM 706 C C . TRP A 1 92 ? -8.862 -1.120 4.272 1.00 90.12 92 TRP A C 1
ATOM 708 O O . TRP A 1 92 ? -8.765 -1.265 5.491 1.00 90.12 92 TRP A O 1
ATOM 718 N N . MET A 1 93 ? -9.257 0.045 3.747 1.00 91.06 93 MET A N 1
ATOM 719 C CA . MET A 1 93 ? -9.695 1.152 4.600 1.00 91.06 93 MET A CA 1
ATOM 720 C C . MET A 1 93 ? -11.006 0.809 5.312 1.00 91.06 93 MET A C 1
ATOM 722 O O . MET A 1 93 ? -11.991 0.429 4.683 1.00 91.06 93 MET A O 1
ATOM 726 N N . ALA A 1 94 ? -11.032 1.016 6.628 1.00 91.31 94 ALA A N 1
ATOM 727 C CA . ALA A 1 94 ? -12.219 0.858 7.457 1.00 91.31 94 ALA A CA 1
ATOM 728 C C . ALA A 1 94 ? -12.474 2.135 8.266 1.00 91.31 94 ALA A C 1
ATOM 730 O O . ALA A 1 94 ? -11.547 2.736 8.809 1.00 91.31 94 ALA A O 1
ATOM 731 N N . LEU A 1 95 ? -13.743 2.534 8.370 1.00 92.19 95 LEU A N 1
ATOM 732 C CA . LEU A 1 95 ? -14.181 3.646 9.208 1.00 92.19 95 LEU A CA 1
ATOM 733 C C . LEU A 1 95 ? -14.899 3.097 10.442 1.00 92.19 95 LEU A C 1
ATOM 735 O O . LEU A 1 95 ? -15.921 2.422 10.323 1.00 92.19 95 LEU A O 1
ATOM 739 N N . LEU A 1 96 ? -14.394 3.422 11.630 1.00 90.31 96 LEU A N 1
ATOM 740 C CA . LEU A 1 96 ? -15.086 3.125 12.881 1.00 90.31 96 LEU A CA 1
ATOM 741 C C . LEU A 1 96 ? -16.087 4.244 13.176 1.00 90.31 96 LEU A C 1
ATOM 743 O O . LEU A 1 96 ? -15.707 5.405 13.318 1.00 90.31 96 LEU A O 1
ATOM 747 N N . SER A 1 97 ? -17.366 3.894 13.286 1.00 88.25 97 SER A N 1
ATOM 748 C CA . SER A 1 97 ? -18.422 4.819 13.697 1.00 88.25 97 SER A CA 1
ATOM 749 C C . SER A 1 97 ? -18.989 4.386 15.044 1.00 88.25 97 SER A C 1
ATOM 751 O O . SER A 1 97 ? -19.348 3.225 15.229 1.00 88.25 97 SER A O 1
ATOM 753 N N . TYR A 1 98 ? -19.071 5.324 15.987 1.00 87.56 98 TYR A N 1
ATOM 754 C CA . TYR A 1 98 ? -19.562 5.069 17.338 1.00 87.56 98 TYR A CA 1
ATOM 755 C C . TYR A 1 98 ? -20.921 5.737 17.539 1.00 87.56 98 TYR A C 1
ATOM 757 O O . TYR A 1 98 ? -21.054 6.956 17.427 1.00 87.56 98 TYR A O 1
ATOM 765 N N . SER A 1 99 ? -21.934 4.949 17.907 1.00 82.31 99 SER A N 1
ATOM 766 C CA . SER A 1 99 ? -23.220 5.487 18.355 1.00 82.31 99 SER A CA 1
ATOM 767 C C . SER A 1 99 ? -23.109 5.903 19.817 1.00 82.31 99 SER A C 1
ATOM 769 O O . SER A 1 99 ? -23.383 5.116 20.722 1.00 82.31 99 SER A O 1
ATOM 771 N N . THR A 1 100 ? -22.722 7.150 20.061 1.00 82.38 100 THR A N 1
ATOM 772 C CA . THR A 1 100 ? -22.834 7.726 21.404 1.00 82.38 100 THR A CA 1
ATOM 773 C C . THR A 1 100 ? -24.279 8.165 21.650 1.00 82.38 100 THR A C 1
ATOM 775 O O . THR A 1 100 ? -24.985 8.585 20.733 1.00 82.38 100 THR A O 1
ATOM 778 N N . SER A 1 101 ? -24.747 8.078 22.895 1.00 70.62 101 SER A N 1
ATOM 779 C CA . SER A 1 101 ? -26.107 8.473 23.302 1.00 70.62 101 SER A CA 1
ATOM 780 C C . SER A 1 101 ? -26.440 9.951 23.027 1.00 70.62 101 SER A C 1
ATOM 782 O O . SER A 1 101 ? -27.601 10.345 23.101 1.00 70.62 101 SER A O 1
ATOM 784 N N . LYS A 1 102 ? -25.455 10.763 22.621 1.00 62.88 102 LYS A N 1
ATOM 785 C CA . LYS A 1 102 ? -25.641 12.106 22.059 1.00 62.88 102 LYS A CA 1
ATOM 786 C C . LYS A 1 102 ? -25.766 12.015 20.535 1.00 62.88 102 LYS A C 1
ATOM 788 O O . LYS A 1 102 ? -24.875 12.397 19.782 1.00 62.88 102 LYS A O 1
ATOM 793 N N . ARG A 1 103 ? -26.890 11.461 20.083 1.00 53.91 103 ARG A N 1
ATOM 794 C CA . ARG A 1 103 ? -27.219 11.279 18.666 1.00 53.91 103 ARG A CA 1
ATOM 795 C C . ARG A 1 103 ? -27.401 12.647 17.989 1.00 53.91 103 ARG A C 1
ATOM 797 O O . ARG A 1 103 ? -28.472 13.236 18.075 1.00 53.91 103 ARG A O 1
ATOM 804 N N . THR A 1 104 ? -26.392 13.129 17.267 1.00 51.38 104 THR A N 1
ATOM 805 C CA . THR A 1 104 ? -26.625 14.011 16.112 1.00 51.38 104 THR A CA 1
ATOM 806 C C . THR A 1 104 ? -26.336 13.210 14.853 1.00 51.38 104 THR A C 1
ATOM 808 O O . THR A 1 104 ? -25.223 12.759 14.602 1.00 51.38 104 THR A O 1
ATOM 811 N N . HIS A 1 105 ? -27.408 12.947 14.110 1.00 55.78 105 HIS A N 1
ATOM 812 C CA . HIS A 1 105 ? -27.397 12.335 12.791 1.00 55.78 105 HIS A CA 1
ATOM 813 C C . HIS A 1 105 ? -26.563 13.201 11.835 1.00 55.78 105 HIS A C 1
ATOM 815 O O . HIS A 1 105 ? -27.091 14.104 11.199 1.00 55.78 105 HIS A O 1
ATOM 821 N N . LEU A 1 106 ? -25.268 12.923 11.721 1.00 56.03 106 LEU A N 1
ATOM 822 C CA . LEU A 1 106 ? -24.431 13.412 10.624 1.00 56.03 106 LEU A CA 1
ATOM 823 C C . LEU A 1 106 ? -23.719 12.230 9.964 1.00 56.03 106 LEU A C 1
ATOM 825 O O . LEU A 1 106 ? -22.511 12.215 9.767 1.00 56.03 106 LEU A O 1
ATOM 829 N N . ILE A 1 107 ? -24.496 11.209 9.611 1.00 59.50 107 ILE A N 1
ATOM 830 C CA . ILE A 1 107 ? -24.121 10.338 8.499 1.00 59.50 107 ILE A CA 1
ATOM 831 C C . ILE A 1 107 ? -24.410 11.135 7.230 1.00 59.50 107 ILE A C 1
ATOM 833 O O . ILE A 1 107 ? -25.562 11.228 6.803 1.00 59.50 107 ILE A O 1
ATOM 837 N N . HIS A 1 108 ? -23.371 11.757 6.666 1.00 51.78 108 HIS A N 1
ATOM 838 C CA . HIS A 1 108 ? -23.406 12.282 5.305 1.00 51.78 108 HIS A CA 1
ATOM 839 C C . HIS A 1 108 ? -23.758 11.119 4.373 1.00 51.78 108 HIS A C 1
ATOM 841 O O . HIS A 1 108 ? -22.928 10.260 4.081 1.00 51.78 108 HIS A O 1
ATOM 847 N N . ARG A 1 109 ? -25.022 11.060 3.946 1.00 51.47 109 ARG A N 1
ATOM 848 C CA . ARG A 1 109 ? -25.424 10.211 2.829 1.00 51.47 109 ARG A CA 1
ATOM 849 C C . ARG A 1 109 ? -24.743 10.784 1.595 1.00 51.47 109 ARG A C 1
ATOM 851 O O . ARG A 1 109 ? -25.053 11.902 1.195 1.00 51.47 109 ARG A O 1
ATOM 858 N N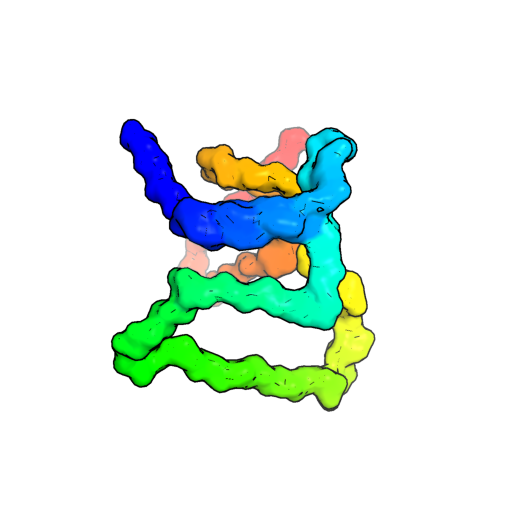 . VAL A 1 110 ? -23.797 10.041 1.033 1.00 56.62 110 VAL A N 1
ATOM 859 C CA . VAL A 1 110 ? -23.309 10.306 -0.320 1.00 56.62 110 VAL A CA 1
ATOM 860 C C . VAL A 1 110 ? -24.508 10.095 -1.241 1.00 56.62 110 VAL A C 1
ATOM 862 O O . VAL A 1 110 ? -25.064 8.998 -1.293 1.00 56.62 110 VAL A O 1
ATOM 865 N N . SER A 1 111 ? -24.976 11.176 -1.861 1.00 38.88 111 SER A N 1
ATOM 866 C CA . SER A 1 111 ? -26.032 11.113 -2.867 1.00 38.88 111 SER A CA 1
ATOM 867 C C . SER A 1 111 ? -25.445 10.491 -4.135 1.00 38.88 111 SER A C 1
ATOM 869 O O . SER A 1 111 ? -24.359 10.911 -4.534 1.00 38.88 111 SER A O 1
ATOM 871 N N . PRO A 1 112 ? -26.103 9.501 -4.755 1.00 52.50 112 PRO A N 1
ATOM 872 C CA . PRO A 1 112 ? -25.752 9.088 -6.105 1.00 52.50 112 PRO A CA 1
ATOM 873 C C . PRO A 1 112 ? -26.253 10.153 -7.095 1.00 52.50 112 PRO A C 1
ATOM 875 O O . PRO A 1 112 ? -27.398 10.596 -6.971 1.00 52.50 112 PRO A O 1
ATOM 878 N N . ASP A 1 113 ? -25.381 10.577 -8.012 1.00 47.88 113 ASP A N 1
ATOM 879 C CA . ASP A 1 113 ? -25.759 11.254 -9.264 1.00 47.88 113 ASP A CA 1
ATOM 880 C C . ASP A 1 113 ? -26.389 10.251 -10.246 1.00 47.88 113 ASP A C 1
ATOM 882 O O . ASP A 1 113 ? -25.918 9.085 -10.285 1.00 47.88 113 ASP A O 1
#

pLDDT: mean 76.17, std 15.16, range [38.88, 94.88]

InterPro domains:
  IPR009003 Peptidase S1, PA clan [SSF50494] (63-103)

Foldseek 3Di:
DDDPDPDDPQVVVQQVVQFDDDDPDTDGNDDPDDRDDVVPPPPDDDDDPDDPPPDDCVPPPCPVVDDPDDDDAPDPDDDDPDDDDDDCRPVPDDDDDDDDPPDDPPPPDPDDD

Sequence (113 aa):
MSAPQPISKEVKEELNMYTCGYDGAVKVCCPPGPIRLNSLQRTDDGDLENPPPPPDVTNHMNFRLLPQDCGYLASGDKIRNGKDARLHEFPWMALLSYSTSKRTHLIHRVSPD

Radius of gyration: 21.64 Å; chains: 1; bounding box: 51×47×45 Å

Secondary structure (DSSP, 8-state):
-PPPPSS-HHHHHHHHHTEEEEESEEEE---SS----GGG------S-S-PPPPPP-TT-TTGGGS-SS----S--SPP-S---PPTTSSTT--------SS-----------